Protein AF-A0A519K8A0-F1 (afdb_monomer)

Sequence (151 aa):
MKELGMLKQITNENYQLRYGTTDRRHYTSQFINVSGWASTIMSNELDIEREIRKLDKRLRQGIYFLTLEHPELENRFIVDFESAASGYIKKERTYYQVEATIFAKILSPKTYASISLSTTQEVIDAVITTLEDNTVFTFERDKPKKALERA

Foldseek 3Di:
DPDQFDFDFDDDQFWTKTKHAPDPPQLFKIKIKTKFKKEWPDQDDDPQVVLQVVLQVQLVVLVQVLQVVDPQWDSDKDWDKDWDSVCRNVRHIIIIMIMIMTTGDRDDPVVSVVCNVVSNVSSVVSSVVSQVPDPTMDGGHYDPDPPPPPD

pLDDT: mean 80.96, std 15.3, range [34.47, 97.06]

Structure (mmCIF, N/CA/C/O backbone):
data_AF-A0A519K8A0-F1
#
_entry.id   AF-A0A519K8A0-F1
#
loop_
_atom_site.group_PDB
_atom_site.id
_atom_site.type_symbol
_atom_site.label_atom_id
_atom_site.label_alt_id
_atom_site.label_comp_id
_atom_site.label_asym_id
_atom_site.label_entity_id
_atom_site.label_seq_id
_atom_site.pdbx_PDB_ins_code
_atom_site.Cartn_x
_atom_site.Cartn_y
_atom_site.Cartn_z
_atom_site.occupancy
_atom_site.B_iso_or_equiv
_atom_site.auth_seq_id
_atom_site.auth_comp_id
_atom_site.auth_asym_id
_atom_site.auth_atom_id
_atom_site.pdbx_PDB_model_num
ATOM 1 N N . MET A 1 1 ? 12.203 20.210 -20.832 1.00 34.47 1 MET A N 1
ATOM 2 C CA . MET A 1 1 ? 12.528 18.927 -20.169 1.00 34.47 1 MET A CA 1
ATOM 3 C C . MET A 1 1 ? 11.591 18.776 -18.982 1.00 34.47 1 MET A C 1
ATOM 5 O O . MET A 1 1 ? 11.595 19.664 -18.147 1.00 34.47 1 MET A O 1
ATOM 9 N N . LYS A 1 2 ? 10.734 17.745 -18.948 1.00 38.19 2 LYS A N 1
ATOM 10 C CA . LYS A 1 2 ? 9.896 17.446 -17.772 1.00 38.19 2 LYS A CA 1
ATOM 11 C C . LYS A 1 2 ? 10.778 16.785 -16.710 1.00 38.19 2 LYS A C 1
ATOM 13 O O . LYS A 1 2 ? 11.528 15.874 -17.047 1.00 38.19 2 LYS A O 1
ATOM 18 N N . GLU A 1 3 ? 10.692 17.262 -15.475 1.00 41.19 3 GLU A N 1
ATOM 19 C CA . GLU A 1 3 ? 11.436 16.761 -14.315 1.00 41.19 3 GLU A CA 1
ATOM 20 C C . GLU A 1 3 ? 11.090 15.292 -14.023 1.00 41.19 3 GLU A C 1
ATOM 22 O O . GLU A 1 3 ? 10.111 14.968 -13.351 1.00 41.19 3 GLU A O 1
ATOM 27 N N . LEU A 1 4 ? 11.899 14.382 -14.558 1.00 44.22 4 LEU A N 1
ATOM 28 C CA . LEU A 1 4 ? 11.983 12.997 -14.110 1.00 44.22 4 LEU A CA 1
ATOM 29 C C . LEU A 1 4 ? 12.820 13.001 -12.824 1.00 44.22 4 LEU A C 1
ATOM 31 O O . LEU A 1 4 ? 13.999 13.332 -12.867 1.00 44.22 4 LEU A O 1
ATOM 35 N N . GLY A 1 5 ? 12.211 12.709 -11.670 1.00 51.31 5 GLY A N 1
ATOM 36 C CA . GLY A 1 5 ? 12.956 12.563 -10.407 1.00 51.31 5 GLY A CA 1
ATOM 37 C C . GLY A 1 5 ? 12.381 13.244 -9.162 1.00 51.31 5 GLY A C 1
ATOM 38 O O . GLY A 1 5 ? 12.970 13.097 -8.086 1.00 51.31 5 GLY A O 1
ATOM 39 N N . MET A 1 6 ? 11.264 13.971 -9.264 1.00 56.53 6 MET A N 1
ATOM 40 C CA . MET A 1 6 ? 10.605 14.540 -8.084 1.00 56.53 6 MET A CA 1
ATOM 41 C C . MET A 1 6 ? 9.558 13.590 -7.505 1.00 56.53 6 MET A C 1
ATOM 43 O O . MET A 1 6 ? 8.785 12.987 -8.249 1.00 56.53 6 MET A O 1
ATOM 47 N N . LEU A 1 7 ? 9.526 13.505 -6.170 1.00 59.44 7 LEU A N 1
ATOM 48 C CA . LEU A 1 7 ? 8.385 12.982 -5.424 1.00 59.44 7 LEU A CA 1
ATOM 49 C C . LEU A 1 7 ? 7.160 13.799 -5.827 1.00 59.44 7 LEU A C 1
ATOM 51 O O . LEU A 1 7 ? 7.087 14.998 -5.559 1.00 59.44 7 LEU A O 1
ATOM 55 N N . LYS A 1 8 ? 6.217 13.156 -6.502 1.00 63.88 8 LYS A N 1
ATOM 56 C CA . LYS A 1 8 ? 4.920 13.742 -6.792 1.00 63.88 8 LYS A CA 1
ATOM 57 C C . LYS A 1 8 ? 3.994 13.367 -5.657 1.00 63.88 8 LYS A C 1
ATOM 59 O O . LYS A 1 8 ? 3.754 12.189 -5.404 1.00 63.88 8 LYS A O 1
ATOM 64 N N . GLN A 1 9 ? 3.494 14.384 -4.973 1.00 57.81 9 GLN A N 1
ATOM 65 C CA . GLN A 1 9 ? 2.380 14.226 -4.061 1.00 57.81 9 GLN A CA 1
ATOM 66 C C . GLN A 1 9 ? 1.102 14.474 -4.856 1.00 57.81 9 GLN A C 1
ATOM 68 O O . GLN A 1 9 ? 0.931 15.549 -5.430 1.00 57.81 9 GLN A O 1
ATOM 73 N N . ILE A 1 10 ? 0.226 13.478 -4.909 1.00 65.31 10 ILE A N 1
ATOM 74 C CA . ILE A 1 10 ? -1.126 13.636 -5.441 1.00 65.31 10 ILE A CA 1
ATOM 75 C C . ILE A 1 10 ? -2.078 13.273 -4.310 1.00 65.31 10 ILE A C 1
ATOM 77 O O . ILE A 1 10 ? -1.903 12.272 -3.625 1.00 65.31 10 ILE A O 1
ATOM 81 N N . THR A 1 11 ? -3.073 14.111 -4.067 1.00 54.00 11 THR A N 1
ATOM 82 C CA . THR A 1 11 ? -4.157 13.768 -3.150 1.00 54.00 11 THR A CA 1
ATOM 83 C C . THR A 1 11 ? -5.258 13.100 -3.957 1.00 54.00 11 THR A C 1
ATOM 85 O O . THR A 1 11 ? -5.843 13.744 -4.826 1.00 54.00 11 THR A O 1
ATOM 88 N N . ASN A 1 12 ? -5.537 11.830 -3.668 1.00 65.56 12 ASN A N 1
ATOM 89 C CA . ASN A 1 12 ? -6.839 11.245 -3.978 1.00 65.56 12 ASN A CA 1
ATOM 90 C C . ASN A 1 12 ? -7.850 11.826 -2.957 1.00 65.56 12 ASN A C 1
ATOM 92 O O . ASN A 1 12 ? -7.451 12.375 -1.922 1.00 65.56 12 ASN A O 1
ATOM 96 N N . GLU A 1 13 ? -9.149 11.773 -3.232 1.00 66.69 13 GLU A N 1
ATOM 97 C CA . GLU A 1 13 ? -10.185 12.225 -2.294 1.00 66.69 13 GLU A CA 1
ATOM 98 C C . GLU A 1 13 ? -10.057 11.504 -0.941 1.00 66.69 13 GLU A C 1
ATOM 100 O O . GLU A 1 13 ? -10.166 12.149 0.103 1.00 66.69 13 GLU A O 1
ATOM 105 N N . ASN A 1 14 ? -9.664 10.222 -0.967 1.00 73.38 14 ASN A N 1
ATOM 106 C CA . ASN A 1 14 ? -9.632 9.342 0.207 1.00 73.38 14 ASN A CA 1
ATOM 107 C C . ASN A 1 14 ? -8.228 8.958 0.710 1.00 73.38 14 ASN A C 1
ATOM 109 O O . ASN A 1 14 ? -8.122 8.356 1.775 1.00 73.38 14 ASN A O 1
ATOM 113 N N . TYR A 1 15 ? -7.147 9.356 0.024 1.00 86.06 15 TYR A N 1
ATOM 114 C CA . TYR A 1 15 ? -5.785 8.923 0.373 1.00 86.06 15 TYR A CA 1
ATOM 115 C C . TYR A 1 15 ? -4.735 10.012 0.165 1.00 86.06 15 TYR A C 1
ATOM 117 O O . TYR A 1 15 ? -4.809 10.816 -0.772 1.00 86.06 15 TYR A O 1
ATOM 125 N N . GLN A 1 16 ? -3.715 10.009 1.022 1.00 89.19 16 GLN A N 1
ATOM 126 C CA . GLN A 1 16 ? -2.488 10.761 0.792 1.00 89.19 16 GLN A CA 1
ATOM 127 C C . GLN A 1 16 ? -1.552 9.889 -0.047 1.00 89.19 16 GLN A C 1
ATOM 129 O O . GLN A 1 16 ? -1.127 8.832 0.413 1.00 89.19 16 GLN A O 1
ATOM 134 N N . LEU A 1 17 ? -1.248 10.313 -1.279 1.00 89.94 17 LEU A N 1
ATOM 135 C CA . LEU A 1 17 ? -0.371 9.562 -2.176 1.00 89.94 17 LEU A CA 1
ATOM 136 C C . LEU A 1 17 ? 0.936 10.315 -2.398 1.00 89.94 17 LEU A C 1
ATOM 138 O O . LEU A 1 17 ? 0.946 11.515 -2.697 1.00 89.94 17 LEU A O 1
ATOM 142 N N . ARG A 1 18 ? 2.053 9.598 -2.309 1.00 89.56 18 ARG A N 1
ATOM 143 C CA . ARG A 1 18 ? 3.362 10.080 -2.760 1.00 89.56 18 ARG A CA 1
ATOM 144 C C . ARG A 1 18 ? 4.016 9.008 -3.606 1.00 89.56 18 ARG A C 1
ATOM 146 O O . ARG A 1 18 ? 4.044 7.852 -3.214 1.00 89.56 18 ARG A O 1
ATOM 153 N N . TYR A 1 19 ? 4.580 9.386 -4.741 1.00 88.25 19 TYR A N 1
ATOM 154 C CA . TYR A 1 19 ? 5.338 8.451 -5.563 1.00 88.25 19 TYR A CA 1
ATOM 155 C C . TYR A 1 19 ? 6.506 9.143 -6.260 1.00 88.25 19 TYR A C 1
ATOM 157 O O . TYR A 1 19 ? 6.498 10.353 -6.485 1.00 88.25 19 TYR A O 1
ATOM 165 N N . GLY A 1 20 ? 7.537 8.382 -6.603 1.00 83.56 20 GLY A N 1
ATOM 166 C CA . GLY A 1 20 ? 8.736 8.883 -7.267 1.00 83.56 20 GLY A CA 1
ATOM 167 C C . GLY A 1 20 ? 9.758 7.775 -7.493 1.00 83.56 20 GLY A C 1
ATOM 168 O O . GLY A 1 20 ? 9.495 6.621 -7.198 1.00 83.56 20 GLY A O 1
ATOM 169 N N . THR A 1 21 ? 10.939 8.114 -7.997 1.00 80.06 21 THR A N 1
ATOM 170 C CA . THR A 1 21 ? 12.042 7.145 -8.109 1.00 80.06 21 THR A CA 1
ATOM 171 C C . THR A 1 21 ? 12.958 7.226 -6.890 1.00 80.06 21 THR A C 1
ATOM 173 O O . THR A 1 21 ? 13.242 8.331 -6.417 1.00 80.06 21 THR A O 1
ATOM 176 N N . THR A 1 22 ? 13.446 6.082 -6.398 1.00 71.69 22 THR A N 1
ATOM 177 C CA . THR A 1 22 ? 14.530 6.060 -5.394 1.00 71.69 22 THR A CA 1
ATOM 178 C C . THR A 1 22 ? 15.918 6.123 -6.042 1.00 71.69 22 THR A C 1
ATOM 180 O O . THR A 1 22 ? 16.864 6.562 -5.390 1.00 71.69 22 THR A O 1
ATOM 183 N N . ASP A 1 23 ? 16.044 5.800 -7.337 1.00 72.25 23 ASP A N 1
ATOM 184 C CA . ASP A 1 23 ? 17.278 5.941 -8.120 1.00 72.25 23 ASP A CA 1
ATOM 185 C C . ASP A 1 23 ? 17.119 6.996 -9.231 1.00 72.25 23 ASP A C 1
ATOM 187 O O . ASP A 1 23 ? 16.562 6.752 -10.305 1.00 72.25 23 ASP A O 1
ATOM 191 N N . ARG A 1 24 ? 17.651 8.199 -8.986 1.00 65.88 24 ARG A N 1
ATOM 192 C CA . ARG A 1 24 ? 17.649 9.308 -9.959 1.00 65.88 24 ARG A CA 1
ATOM 193 C C . ARG A 1 24 ? 18.657 9.140 -11.098 1.00 65.88 24 ARG A C 1
ATOM 195 O O . ARG A 1 24 ? 18.582 9.883 -12.073 1.00 65.88 24 ARG A O 1
ATOM 202 N N . ARG A 1 25 ? 19.637 8.242 -10.956 1.00 65.69 25 ARG A N 1
ATOM 203 C CA . ARG A 1 25 ? 20.697 8.034 -11.952 1.00 65.69 25 ARG A CA 1
ATOM 204 C C . ARG A 1 25 ? 20.285 6.988 -12.974 1.00 65.69 25 ARG A C 1
ATOM 206 O O . ARG A 1 25 ? 20.495 7.209 -14.163 1.00 65.69 25 ARG A O 1
ATOM 213 N N . HIS A 1 26 ? 19.690 5.891 -12.516 1.00 66.25 26 HIS A N 1
ATOM 214 C CA . HIS A 1 26 ? 19.379 4.754 -13.381 1.00 66.25 26 HIS A CA 1
ATOM 215 C C . HIS A 1 26 ? 17.886 4.530 -13.592 1.00 66.25 26 HIS A C 1
ATOM 217 O O . HIS A 1 26 ? 17.544 3.782 -14.500 1.00 66.25 26 HIS A O 1
ATOM 223 N N . TYR A 1 27 ? 17.014 5.189 -12.816 1.00 67.94 27 TYR A N 1
ATOM 224 C CA . TYR A 1 27 ? 15.565 5.000 -12.898 1.00 67.94 27 TYR A CA 1
ATOM 225 C C . TYR A 1 27 ? 15.198 3.511 -12.892 1.00 67.94 27 TYR A C 1
ATOM 227 O O . TYR A 1 27 ? 14.606 2.986 -13.825 1.00 67.94 27 TYR A O 1
ATOM 235 N N . THR A 1 28 ? 15.645 2.796 -11.869 1.00 81.56 28 THR A N 1
ATOM 236 C CA . THR A 1 28 ? 15.468 1.339 -11.756 1.00 81.56 28 THR A CA 1
ATOM 237 C C . THR A 1 28 ? 14.437 0.968 -10.705 1.00 81.56 28 THR A C 1
ATOM 239 O O . THR A 1 28 ? 14.154 -0.209 -10.507 1.00 81.56 28 THR A O 1
ATOM 242 N N . SER A 1 29 ? 13.871 1.952 -10.015 1.00 85.94 29 SER A N 1
ATOM 243 C CA . SER A 1 29 ? 12.996 1.720 -8.880 1.00 85.94 29 SER A CA 1
ATOM 244 C C . SER A 1 29 ? 11.965 2.821 -8.744 1.00 85.94 29 SER A C 1
ATOM 246 O O . SER A 1 29 ? 12.272 4.010 -8.821 1.00 85.94 29 SER A O 1
ATOM 248 N N . GLN A 1 30 ? 10.738 2.413 -8.470 1.00 86.81 30 GLN A N 1
ATOM 249 C CA . GLN A 1 30 ? 9.612 3.299 -8.274 1.00 86.81 30 GLN A CA 1
ATOM 250 C C . GLN A 1 30 ? 9.082 3.090 -6.860 1.00 86.81 30 GLN A C 1
ATOM 252 O O . GLN A 1 30 ? 8.666 1.994 -6.499 1.00 86.81 30 GLN A O 1
ATOM 257 N N . PHE A 1 31 ? 9.136 4.153 -6.069 1.00 89.81 31 PHE A N 1
ATOM 258 C CA . PHE A 1 31 ? 8.585 4.245 -4.728 1.00 89.81 31 PHE A CA 1
ATOM 259 C C . PHE A 1 31 ? 7.171 4.807 -4.781 1.00 89.81 31 PHE A C 1
ATOM 261 O O . PHE A 1 31 ? 6.894 5.758 -5.520 1.00 89.81 31 PHE A O 1
ATOM 268 N N . ILE A 1 32 ? 6.296 4.222 -3.976 1.00 92.38 32 ILE A N 1
ATOM 269 C CA . ILE A 1 32 ? 4.886 4.549 -3.834 1.00 92.38 32 ILE A CA 1
ATOM 270 C C . ILE A 1 32 ? 4.556 4.491 -2.345 1.00 92.38 32 ILE A C 1
ATOM 272 O O . ILE A 1 32 ? 4.978 3.588 -1.630 1.00 92.38 32 ILE A O 1
ATOM 276 N N . ASN A 1 33 ? 3.796 5.470 -1.886 1.00 93.75 33 ASN A N 1
ATOM 277 C CA . ASN A 1 33 ? 3.338 5.608 -0.520 1.00 93.75 33 ASN A CA 1
ATOM 278 C C . ASN A 1 33 ? 1.857 5.972 -0.549 1.00 93.75 33 ASN A C 1
ATOM 280 O O . ASN A 1 33 ? 1.476 6.949 -1.201 1.00 93.75 33 ASN A O 1
ATOM 284 N N . VAL A 1 34 ? 1.051 5.177 0.145 1.00 94.00 34 VAL A N 1
ATOM 285 C CA . VAL A 1 34 ? -0.381 5.398 0.352 1.00 94.00 34 VAL A CA 1
ATOM 286 C C . VAL A 1 34 ? -0.612 5.468 1.851 1.00 94.00 34 VAL A C 1
ATOM 288 O O . VAL A 1 34 ? -0.318 4.510 2.563 1.00 94.00 34 VAL A O 1
ATOM 291 N N . SER A 1 35 ? -1.115 6.590 2.351 1.00 94.31 35 SER A N 1
ATOM 292 C CA . SER A 1 35 ? -1.338 6.762 3.785 1.00 94.31 35 SER A CA 1
ATOM 293 C C . SER A 1 35 ? -2.629 7.500 4.113 1.00 94.31 35 SER A C 1
ATOM 295 O O . SER A 1 35 ? -3.260 8.144 3.265 1.00 94.31 35 SER A O 1
ATOM 297 N N . GLY A 1 36 ? -3.023 7.386 5.379 1.00 92.44 36 GLY A N 1
ATOM 298 C CA . GLY A 1 36 ? -4.229 8.005 5.904 1.00 92.44 36 GLY A CA 1
ATOM 299 C C . GLY A 1 36 ? -4.528 7.574 7.334 1.00 92.44 36 GLY A C 1
ATOM 300 O O . GLY A 1 36 ? -3.640 7.243 8.122 1.00 92.44 36 GLY A O 1
ATOM 301 N N . TRP A 1 37 ? -5.812 7.585 7.664 1.00 91.38 37 TRP A N 1
ATOM 302 C CA . TRP A 1 37 ? -6.361 7.167 8.944 1.00 91.38 37 TRP A CA 1
ATOM 303 C C . TRP A 1 37 ? -7.247 5.948 8.765 1.00 91.38 37 TRP A C 1
ATOM 305 O O . TRP A 1 37 ? -7.960 5.830 7.774 1.00 91.38 37 TRP A O 1
ATOM 315 N N . ALA A 1 38 ? -7.213 5.056 9.743 1.00 90.75 38 ALA A N 1
ATOM 316 C CA . ALA A 1 38 ? -8.020 3.855 9.750 1.00 90.75 38 ALA A CA 1
ATOM 317 C C . ALA A 1 38 ? -8.745 3.678 11.085 1.00 90.75 38 ALA A C 1
ATOM 319 O O . ALA A 1 38 ? -8.241 4.061 12.145 1.00 90.75 38 ALA A O 1
ATOM 320 N N . SER A 1 39 ? -9.927 3.075 11.038 1.00 88.94 39 SER A N 1
ATOM 321 C CA . SER A 1 39 ? -10.710 2.670 12.210 1.00 88.94 39 SER A CA 1
ATOM 322 C C . SER A 1 39 ? -11.258 1.265 12.026 1.00 88.94 39 SER A C 1
ATOM 324 O O . SER A 1 39 ? -11.394 0.796 10.898 1.00 88.94 39 SER A O 1
ATOM 326 N N . THR A 1 40 ? -11.576 0.582 13.126 1.00 87.75 40 THR A N 1
ATOM 327 C CA . THR A 1 40 ? -12.250 -0.719 13.048 1.00 87.75 40 THR A CA 1
ATOM 328 C C . THR A 1 40 ? -13.746 -0.525 12.847 1.00 87.75 40 THR A C 1
ATOM 330 O O . THR A 1 40 ? -14.356 0.374 13.426 1.00 87.75 40 THR A O 1
ATOM 333 N N . ILE A 1 41 ? -14.347 -1.404 12.052 1.00 81.19 41 ILE A N 1
ATOM 334 C CA . ILE A 1 41 ? -15.805 -1.512 11.910 1.00 81.19 41 ILE A CA 1
ATOM 335 C C . ILE A 1 41 ? -16.370 -2.398 13.034 1.00 81.19 41 ILE A C 1
ATOM 337 O O . ILE A 1 41 ? -17.477 -2.199 13.531 1.00 81.19 41 ILE A O 1
ATOM 341 N N . MET A 1 42 ? -15.579 -3.385 13.461 1.00 71.38 42 MET A N 1
ATOM 342 C CA . MET A 1 42 ? -15.950 -4.393 14.452 1.00 71.38 42 MET A CA 1
ATOM 343 C C . MET A 1 42 ? -15.505 -3.947 15.844 1.00 71.38 42 MET A C 1
ATOM 345 O O . MET A 1 42 ? -14.358 -3.532 16.029 1.00 71.38 42 MET A O 1
ATOM 349 N N . SER A 1 43 ? -16.408 -4.019 16.825 1.00 60.53 43 SER A N 1
ATOM 350 C CA . SER A 1 43 ? -16.170 -3.381 18.121 1.00 60.53 43 SER A CA 1
ATOM 351 C C . SER A 1 43 ? -15.643 -4.299 19.219 1.00 60.53 43 SER A C 1
ATOM 353 O O . SER A 1 43 ? -15.009 -3.762 20.119 1.00 60.53 43 SER A O 1
ATOM 355 N N . ASN A 1 44 ? -15.809 -5.627 19.161 1.00 59.62 44 ASN A N 1
ATOM 356 C CA . ASN A 1 44 ? -15.412 -6.514 20.261 1.00 59.62 44 ASN A CA 1
ATOM 357 C C . ASN A 1 44 ? -14.894 -7.878 19.728 1.00 59.62 44 ASN A C 1
ATOM 359 O O . ASN A 1 44 ? -15.428 -8.392 18.750 1.00 59.62 44 ASN A O 1
ATOM 363 N N . GLU A 1 45 ? -13.866 -8.441 20.381 1.00 66.44 45 GLU A N 1
ATOM 364 C CA . GLU A 1 45 ? -13.279 -9.798 20.202 1.00 66.44 45 GLU A CA 1
ATOM 365 C C . GLU A 1 45 ? -12.392 -10.091 18.976 1.00 66.44 45 GLU A C 1
ATOM 367 O O . GLU A 1 45 ? -11.875 -11.201 18.840 1.00 66.44 45 GLU A O 1
ATOM 372 N N . LEU A 1 46 ? -12.136 -9.118 18.104 1.00 79.94 46 LEU A N 1
ATOM 373 C CA . LEU A 1 46 ? -11.262 -9.341 16.952 1.00 79.94 46 LEU A CA 1
ATOM 374 C C . LEU A 1 46 ? -9.772 -9.276 17.336 1.00 79.94 46 LEU A C 1
ATOM 376 O O . LEU A 1 46 ? -9.320 -8.304 17.942 1.00 79.94 46 LEU A O 1
ATOM 380 N N . ASP A 1 47 ? -8.988 -10.266 16.908 1.00 90.00 47 ASP A N 1
ATOM 381 C CA . ASP A 1 47 ? -7.524 -10.200 16.952 1.00 90.00 47 ASP A CA 1
ATOM 382 C C . ASP A 1 47 ? -7.023 -9.226 15.867 1.00 90.00 47 ASP A C 1
ATOM 384 O O . ASP A 1 47 ? -6.787 -9.598 14.715 1.00 90.00 47 ASP A O 1
ATOM 388 N N . ILE A 1 48 ? -6.916 -7.945 16.233 1.00 90.25 48 ILE A N 1
ATOM 389 C CA . ILE A 1 48 ? -6.532 -6.860 15.319 1.00 90.25 48 ILE A CA 1
ATOM 390 C C . ILE A 1 48 ? -5.148 -7.090 14.712 1.00 90.25 48 ILE A C 1
ATOM 392 O O . ILE A 1 48 ? -4.953 -6.820 13.527 1.00 90.25 48 ILE A O 1
ATOM 396 N N . GLU A 1 49 ? -4.188 -7.600 15.486 1.00 91.81 49 GLU A N 1
ATOM 397 C CA . GLU A 1 49 ? -2.850 -7.875 14.961 1.00 91.81 49 GLU A CA 1
ATOM 398 C C . GLU A 1 49 ? -2.904 -8.904 13.839 1.00 91.81 49 GLU A C 1
ATOM 400 O O . GLU A 1 49 ? -2.245 -8.749 12.807 1.00 91.81 49 GLU A O 1
ATOM 405 N N . ARG A 1 50 ? -3.716 -9.949 14.015 1.00 93.00 50 ARG A N 1
ATOM 406 C CA . ARG A 1 50 ? -3.922 -10.954 12.978 1.00 93.00 50 ARG A CA 1
ATOM 407 C C . ARG A 1 50 ? -4.537 -10.353 11.718 1.00 93.00 50 ARG A C 1
ATOM 409 O O . ARG A 1 50 ? -4.101 -10.709 10.623 1.00 93.00 50 ARG A O 1
ATOM 416 N N . GLU A 1 51 ? -5.512 -9.458 11.840 1.00 92.81 51 GLU A N 1
ATOM 417 C CA . GLU A 1 51 ? -6.128 -8.820 10.671 1.00 92.81 51 GLU A CA 1
ATOM 418 C C . GLU A 1 51 ? -5.188 -7.840 9.959 1.00 92.81 51 GLU A C 1
ATOM 420 O O . GLU A 1 51 ? -5.148 -7.834 8.728 1.00 92.81 51 GLU A O 1
ATOM 425 N N . ILE A 1 52 ? -4.356 -7.096 10.696 1.00 93.81 52 ILE A N 1
ATOM 426 C CA . ILE A 1 52 ? -3.278 -6.274 10.119 1.00 93.81 52 ILE A CA 1
ATOM 427 C C . ILE A 1 52 ? -2.315 -7.155 9.311 1.00 93.81 52 ILE A C 1
ATOM 429 O O . ILE A 1 52 ? -2.017 -6.846 8.159 1.00 93.81 52 ILE A O 1
ATOM 433 N N . ARG A 1 53 ? -1.883 -8.302 9.858 1.00 95.38 53 ARG A N 1
ATOM 434 C CA . ARG A 1 53 ? -0.990 -9.243 9.149 1.00 95.38 53 ARG A CA 1
ATOM 435 C C . ARG A 1 53 ? -1.641 -9.849 7.903 1.00 95.38 53 ARG A C 1
ATOM 437 O O . ARG A 1 53 ? -0.968 -10.068 6.898 1.00 95.38 53 ARG A O 1
ATOM 444 N N . LYS A 1 54 ? -2.946 -10.144 7.944 1.00 95.19 54 LYS A N 1
ATOM 445 C CA . LYS A 1 54 ? -3.685 -10.609 6.758 1.00 95.19 54 LYS A CA 1
ATOM 446 C C . LYS A 1 54 ? -3.738 -9.531 5.679 1.00 95.19 54 LYS A C 1
ATOM 448 O O . LYS A 1 54 ? -3.569 -9.860 4.507 1.00 95.19 54 LYS A O 1
ATOM 453 N N . LEU A 1 55 ? -3.962 -8.276 6.067 1.00 95.62 55 LEU A N 1
ATOM 454 C CA . LEU A 1 55 ? -3.971 -7.149 5.143 1.00 95.62 55 LEU A CA 1
ATOM 455 C C . LEU A 1 55 ? -2.590 -6.931 4.508 1.00 95.62 55 LEU A C 1
ATOM 457 O O . LEU A 1 55 ? -2.508 -6.886 3.285 1.00 95.62 55 LEU A O 1
ATOM 461 N N . ASP A 1 56 ? -1.511 -6.926 5.300 1.00 96.50 56 ASP A N 1
ATOM 462 C CA . ASP A 1 56 ? -0.127 -6.874 4.793 1.00 96.50 56 ASP A CA 1
ATOM 463 C C . ASP A 1 56 ? 0.139 -7.989 3.767 1.00 96.50 56 ASP A C 1
ATOM 465 O O . ASP A 1 56 ? 0.627 -7.740 2.663 1.00 96.50 56 ASP A O 1
ATOM 469 N N . LYS A 1 57 ? -0.277 -9.225 4.072 1.00 96.75 57 LYS A N 1
ATOM 470 C CA . LYS A 1 57 ? -0.133 -10.348 3.139 1.00 96.75 57 LYS A CA 1
ATOM 471 C C . LYS A 1 57 ? -0.904 -10.125 1.834 1.00 96.75 57 LYS A C 1
ATOM 473 O O . LYS A 1 57 ? -0.362 -10.418 0.770 1.00 96.75 57 LYS A O 1
ATOM 478 N N . ARG A 1 58 ? -2.144 -9.625 1.899 1.00 97.06 58 ARG A N 1
ATOM 479 C CA . ARG A 1 58 ? -2.952 -9.318 0.704 1.00 97.06 58 ARG A CA 1
ATOM 480 C C . ARG A 1 58 ? -2.296 -8.228 -0.146 1.00 97.06 58 ARG A C 1
ATOM 482 O O . ARG A 1 58 ? -2.208 -8.402 -1.356 1.00 97.06 58 ARG A O 1
ATOM 489 N N . LEU A 1 59 ? -1.773 -7.170 0.477 1.00 96.69 59 LEU A N 1
ATOM 490 C CA . LEU A 1 59 ? -1.056 -6.089 -0.211 1.00 96.69 59 LEU A CA 1
ATOM 491 C C . LEU A 1 59 ? 0.174 -6.623 -0.958 1.00 96.69 59 LEU A C 1
ATOM 493 O O . LEU A 1 59 ? 0.343 -6.366 -2.150 1.00 96.69 59 LEU A O 1
ATOM 497 N N . ARG A 1 60 ? 0.994 -7.444 -0.287 1.00 96.44 60 ARG A N 1
ATOM 498 C CA . ARG A 1 60 ? 2.151 -8.113 -0.909 1.00 96.44 60 ARG A CA 1
ATOM 499 C C . ARG A 1 60 ? 1.744 -8.999 -2.083 1.00 96.44 60 ARG A C 1
ATOM 501 O O . ARG A 1 60 ? 2.436 -9.014 -3.094 1.00 96.44 60 ARG A O 1
ATOM 508 N N . GLN A 1 61 ? 0.646 -9.744 -1.950 1.00 95.56 61 GLN A N 1
ATOM 509 C CA . GLN A 1 61 ? 0.142 -10.622 -3.008 1.00 95.56 61 GLN A CA 1
ATOM 510 C C . GLN A 1 61 ? -0.357 -9.838 -4.223 1.00 95.56 61 GLN A C 1
ATOM 512 O O . GLN A 1 61 ? -0.009 -10.204 -5.340 1.00 95.56 61 GLN A O 1
ATOM 517 N N . GLY A 1 62 ? -1.119 -8.759 -4.018 1.00 93.75 62 GLY A N 1
ATOM 518 C CA . GLY A 1 62 ? -1.593 -7.906 -5.111 1.00 93.75 62 GLY A CA 1
ATOM 519 C C . GLY A 1 62 ? -0.435 -7.332 -5.924 1.00 93.75 62 GLY A C 1
ATOM 520 O O . GLY A 1 62 ? -0.408 -7.457 -7.146 1.00 93.75 62 GLY A O 1
ATOM 521 N N . ILE A 1 63 ? 0.582 -6.803 -5.238 1.00 93.56 63 ILE A N 1
ATOM 522 C CA . ILE A 1 63 ? 1.782 -6.267 -5.894 1.00 93.56 63 ILE A CA 1
ATOM 523 C C . ILE A 1 63 ? 2.586 -7.377 -6.578 1.00 93.56 63 ILE A C 1
ATOM 525 O O . ILE A 1 63 ? 3.055 -7.182 -7.695 1.00 93.56 63 ILE A O 1
ATOM 529 N N . TYR A 1 64 ? 2.711 -8.557 -5.963 1.00 93.50 64 TYR A N 1
ATOM 530 C CA . TYR A 1 64 ? 3.374 -9.698 -6.595 1.00 93.50 64 TYR A CA 1
ATOM 531 C C . TYR A 1 64 ? 2.722 -10.084 -7.927 1.00 93.50 64 TYR A C 1
ATOM 533 O O . TYR A 1 64 ? 3.426 -10.204 -8.928 1.00 93.50 64 TYR A O 1
ATOM 541 N N . PHE A 1 65 ? 1.396 -10.248 -7.963 1.00 92.50 65 PHE A N 1
ATOM 542 C CA . PHE A 1 65 ? 0.696 -10.605 -9.198 1.00 92.50 65 PHE A CA 1
ATOM 543 C C . PHE A 1 65 ? 0.865 -9.541 -10.279 1.00 92.50 65 PHE A C 1
ATOM 545 O O . PHE A 1 65 ? 1.196 -9.892 -11.408 1.00 92.50 65 PHE A O 1
ATOM 552 N N . LEU A 1 66 ? 0.787 -8.260 -9.912 1.00 90.38 66 LEU A N 1
ATOM 553 C CA . LEU A 1 66 ? 1.096 -7.165 -10.827 1.00 90.38 66 LEU A CA 1
ATOM 554 C C . LEU A 1 66 ? 2.522 -7.303 -11.386 1.00 90.38 66 LEU A C 1
ATOM 556 O O . LEU A 1 66 ? 2.719 -7.265 -12.593 1.00 90.38 66 LEU A O 1
ATOM 560 N N . THR A 1 67 ? 3.539 -7.580 -10.562 1.00 88.69 67 THR A N 1
ATOM 561 C CA . THR A 1 67 ? 4.905 -7.775 -11.095 1.00 88.69 67 THR A CA 1
ATOM 562 C C . THR A 1 67 ? 5.051 -8.958 -12.059 1.00 88.69 67 THR A C 1
ATOM 564 O O . THR A 1 67 ? 5.954 -8.943 -12.893 1.00 88.69 67 THR A O 1
ATOM 567 N N . LEU A 1 68 ? 4.177 -9.969 -11.989 1.00 90.12 68 LEU A N 1
ATOM 568 C CA . LEU A 1 68 ? 4.166 -11.083 -12.945 1.00 90.12 68 LEU A CA 1
ATOM 569 C C . LEU A 1 68 ? 3.524 -10.711 -14.288 1.00 90.12 68 LEU A C 1
ATOM 571 O O . LEU A 1 68 ? 3.908 -11.270 -15.315 1.00 90.12 68 LEU A O 1
ATOM 575 N N . GLU A 1 69 ? 2.566 -9.786 -14.283 1.00 89.94 69 GLU A N 1
ATOM 576 C CA . GLU A 1 69 ? 1.851 -9.315 -15.477 1.00 89.94 69 GLU A CA 1
ATOM 577 C C . GLU A 1 69 ? 2.660 -8.301 -16.300 1.00 89.94 69 GLU A C 1
ATOM 579 O O . GLU A 1 69 ? 2.346 -8.069 -17.466 1.00 89.94 69 GLU A O 1
ATOM 584 N N . HIS A 1 70 ? 3.741 -7.763 -15.724 1.00 87.50 70 HIS A N 1
ATOM 585 C CA . HIS A 1 70 ? 4.591 -6.728 -16.315 1.00 87.50 70 HIS A CA 1
ATOM 586 C C . HIS A 1 70 ? 6.029 -7.228 -16.563 1.00 87.50 70 HIS A C 1
ATOM 588 O O . HIS A 1 70 ? 6.899 -7.102 -15.694 1.00 87.50 70 HIS A O 1
ATOM 594 N N . PRO A 1 71 ? 6.340 -7.781 -17.755 1.00 86.75 71 PRO A N 1
ATOM 595 C CA . PRO A 1 71 ? 7.658 -8.331 -18.088 1.00 86.75 71 PRO A CA 1
ATOM 596 C C . PRO A 1 71 ? 8.821 -7.334 -18.011 1.00 86.75 71 PRO A C 1
ATOM 598 O O . PRO A 1 71 ? 9.982 -7.743 -17.964 1.00 86.75 71 PRO A O 1
ATOM 601 N N . GLU A 1 72 ? 8.545 -6.039 -18.060 1.00 85.44 72 GLU A N 1
ATOM 602 C CA . GLU A 1 72 ? 9.496 -4.943 -17.898 1.00 85.44 72 GLU A CA 1
ATOM 603 C C . GLU A 1 72 ? 9.974 -4.756 -16.451 1.00 85.44 72 GLU A C 1
ATOM 605 O O . GLU A 1 72 ? 11.028 -4.152 -16.225 1.00 85.44 72 GLU A O 1
ATOM 610 N N . LEU A 1 73 ? 9.227 -5.285 -15.481 1.00 87.81 73 LEU A N 1
ATOM 611 C CA . LEU A 1 73 ? 9.582 -5.241 -14.073 1.00 87.81 73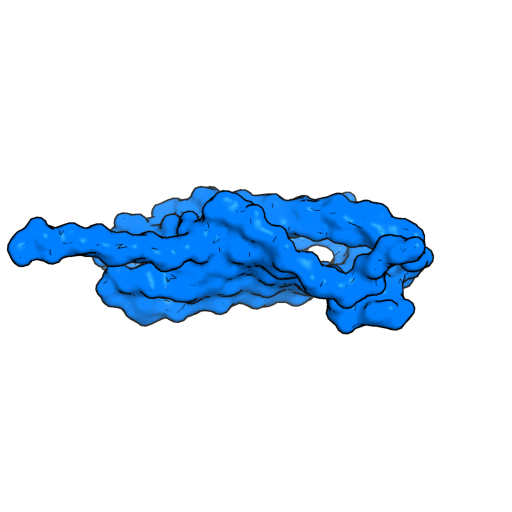 LEU A CA 1
ATOM 612 C C . LEU A 1 73 ? 10.495 -6.408 -13.711 1.00 87.81 73 LEU A C 1
ATOM 614 O O . LEU A 1 73 ? 10.534 -7.465 -14.350 1.00 87.81 73 LEU A O 1
ATOM 618 N N . GLU A 1 74 ? 11.280 -6.202 -12.667 1.00 88.06 74 GLU A N 1
ATOM 619 C CA . GLU A 1 74 ? 11.936 -7.300 -11.985 1.00 88.06 74 GLU A CA 1
ATOM 620 C C . GLU A 1 74 ? 10.913 -8.049 -11.131 1.00 88.06 74 GLU A C 1
ATOM 622 O O . GLU A 1 74 ? 10.013 -7.452 -10.543 1.00 88.06 74 GLU A O 1
ATOM 627 N N . ASN A 1 75 ? 11.114 -9.358 -10.963 1.00 87.62 75 ASN A N 1
ATOM 628 C CA . ASN A 1 75 ? 10.425 -10.131 -9.927 1.00 87.62 75 ASN A CA 1
ATOM 629 C C . ASN A 1 75 ? 11.053 -9.837 -8.551 1.00 87.62 75 ASN A C 1
ATOM 631 O O . ASN A 1 75 ? 11.604 -10.710 -7.878 1.00 87.62 75 ASN A O 1
ATOM 635 N N . ARG A 1 76 ? 11.079 -8.553 -8.201 1.00 88.38 76 ARG A N 1
ATOM 636 C CA . ARG A 1 76 ? 11.636 -7.994 -6.979 1.00 88.38 76 ARG A CA 1
ATOM 637 C C . ARG A 1 76 ? 10.809 -6.772 -6.624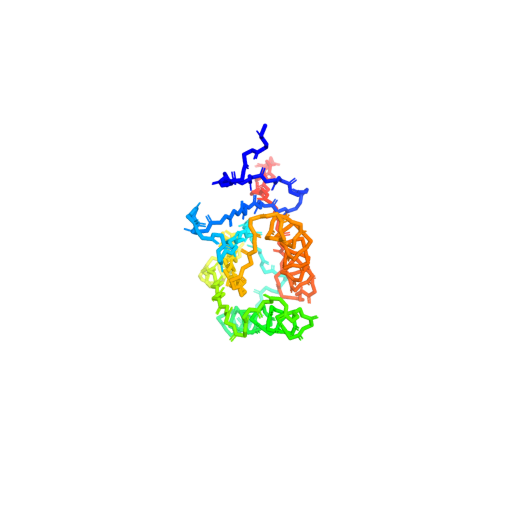 1.00 88.38 76 ARG A C 1
ATOM 639 O O . ARG A 1 76 ? 10.642 -5.865 -7.434 1.00 88.38 76 ARG A O 1
ATOM 646 N N . PHE A 1 77 ? 10.320 -6.750 -5.395 1.00 92.44 77 PHE A N 1
ATOM 647 C CA . PHE A 1 77 ? 9.560 -5.644 -4.836 1.00 92.44 77 PHE A CA 1
ATOM 648 C C . PHE A 1 77 ? 9.745 -5.623 -3.320 1.00 92.44 77 PHE A C 1
ATOM 650 O O . PHE A 1 77 ? 10.090 -6.631 -2.700 1.00 92.44 77 PHE A O 1
ATOM 657 N N . ILE A 1 78 ? 9.526 -4.459 -2.725 1.00 93.44 78 ILE A N 1
ATOM 658 C CA . ILE A 1 78 ? 9.476 -4.263 -1.278 1.00 93.44 78 ILE A CA 1
ATOM 659 C C . ILE A 1 78 ? 8.106 -3.685 -0.978 1.00 93.44 78 ILE A C 1
ATOM 661 O O . ILE A 1 78 ? 7.677 -2.748 -1.643 1.00 93.44 78 ILE A O 1
ATOM 665 N N . VAL A 1 79 ? 7.425 -4.252 0.008 1.00 95.50 79 VAL A N 1
ATOM 666 C CA . VAL A 1 79 ? 6.166 -3.723 0.527 1.00 95.50 79 VAL A CA 1
ATOM 667 C C . VAL A 1 79 ? 6.283 -3.676 2.034 1.00 95.50 79 VAL A C 1
ATOM 669 O O . VAL A 1 79 ? 6.804 -4.623 2.631 1.00 95.50 79 VAL A O 1
ATOM 672 N N . ASP A 1 80 ? 5.816 -2.592 2.627 1.00 94.81 80 ASP A N 1
ATOM 673 C CA . ASP A 1 80 ? 5.695 -2.444 4.065 1.00 94.81 80 ASP A CA 1
ATOM 674 C C . ASP A 1 80 ? 4.333 -1.845 4.406 1.00 94.81 80 ASP A C 1
ATOM 676 O O . ASP A 1 80 ? 3.887 -0.896 3.759 1.00 94.81 80 ASP A O 1
ATOM 680 N N . PHE A 1 81 ? 3.655 -2.432 5.387 1.00 96.31 81 PHE A N 1
ATOM 681 C CA . PHE A 1 81 ? 2.381 -1.939 5.892 1.00 96.31 81 PHE A CA 1
ATOM 682 C C . PHE A 1 81 ? 2.518 -1.650 7.378 1.00 96.31 81 PHE A C 1
ATOM 684 O O . PHE A 1 81 ? 2.605 -2.558 8.206 1.00 96.31 81 PHE A O 1
ATOM 691 N N . GLU A 1 82 ? 2.493 -0.367 7.712 1.00 93.94 82 GLU A N 1
ATOM 692 C CA . GLU A 1 82 ? 2.611 0.104 9.078 1.00 93.94 82 GLU A CA 1
ATOM 693 C C . GLU A 1 82 ? 1.246 0.540 9.604 1.00 93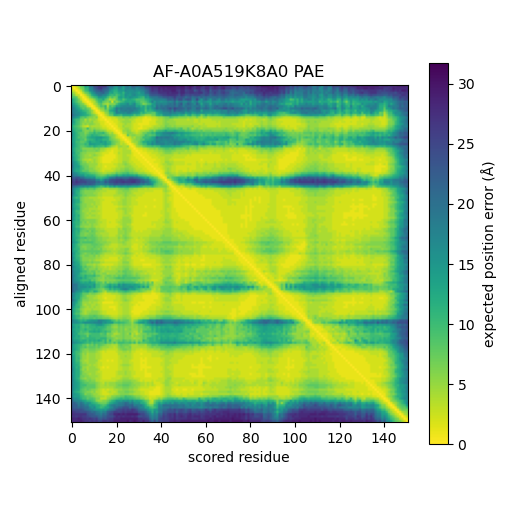.94 82 GLU A C 1
ATOM 695 O O . GLU A 1 82 ? 0.594 1.437 9.062 1.00 93.94 82 GLU A O 1
ATOM 700 N N . SER A 1 83 ? 0.812 -0.088 10.697 1.00 92.00 83 SER A N 1
ATOM 701 C CA . SER A 1 83 ? -0.310 0.389 11.496 1.00 92.00 83 SER A CA 1
ATOM 702 C C . SER A 1 83 ? -0.270 -0.182 12.914 1.00 92.00 83 SER A C 1
ATOM 704 O O . SER A 1 83 ? 0.092 -1.339 13.125 1.00 92.00 83 SER A O 1
ATOM 706 N N . ALA A 1 84 ? -0.657 0.620 13.909 1.00 87.50 84 ALA A N 1
ATOM 707 C CA . ALA A 1 84 ? -0.583 0.232 15.317 1.00 87.50 84 ALA A CA 1
ATOM 708 C C . ALA A 1 84 ? -1.889 -0.413 15.813 1.00 87.50 84 ALA A C 1
ATOM 710 O O . ALA A 1 84 ? -2.891 0.270 16.017 1.00 87.50 84 ALA A O 1
ATOM 711 N N . ALA A 1 85 ? -1.856 -1.717 16.115 1.00 86.56 85 ALA A N 1
ATOM 712 C CA . ALA A 1 85 ? -3.000 -2.466 16.659 1.00 86.56 85 ALA A CA 1
ATOM 713 C C . ALA A 1 85 ? -3.648 -1.792 17.888 1.00 86.56 85 ALA A C 1
ATOM 715 O O . ALA A 1 85 ? -4.868 -1.798 18.050 1.00 86.56 85 ALA A O 1
ATOM 716 N N . SER A 1 86 ? -2.836 -1.167 18.743 1.00 84.00 86 SER A N 1
ATOM 717 C CA . SER A 1 86 ? -3.285 -0.522 19.978 1.00 84.00 86 SER A CA 1
ATOM 718 C C . SER A 1 86 ? -4.245 0.652 19.762 1.00 84.00 86 SER A C 1
ATOM 720 O O . SER A 1 86 ? -5.099 0.877 20.619 1.00 84.00 86 SER A O 1
ATOM 722 N N . GLY A 1 87 ? -4.146 1.381 18.645 1.00 81.62 87 GLY A N 1
ATOM 723 C CA . GLY A 1 87 ? -5.073 2.474 18.342 1.00 81.62 87 GLY A CA 1
ATOM 724 C C . GLY A 1 87 ? -6.470 1.945 18.008 1.00 81.62 87 GLY A C 1
ATOM 725 O O . GLY A 1 87 ? -7.462 2.375 18.594 1.00 81.62 87 GLY A O 1
ATOM 726 N N . TYR A 1 88 ? -6.540 0.903 17.180 1.00 82.44 88 TYR A N 1
ATOM 727 C CA . TYR A 1 88 ? -7.783 0.210 16.836 1.00 82.44 88 TYR A CA 1
ATOM 728 C C . TYR A 1 88 ? -8.505 -0.376 18.057 1.00 82.44 88 TYR A C 1
ATOM 730 O O . TYR A 1 88 ? -9.716 -0.216 18.194 1.00 82.44 88 TYR A O 1
ATOM 738 N N . ILE A 1 89 ? -7.769 -1.016 18.974 1.00 77.94 89 ILE A N 1
ATOM 739 C CA . ILE A 1 89 ? -8.330 -1.632 20.192 1.00 77.94 89 ILE A CA 1
ATOM 740 C C . ILE A 1 89 ? -9.010 -0.588 21.085 1.00 77.94 89 ILE A C 1
ATOM 742 O O . ILE A 1 89 ? -10.057 -0.849 21.676 1.00 77.94 89 ILE A O 1
ATOM 746 N N . LYS A 1 90 ? -8.450 0.623 21.154 1.00 74.56 90 LYS A N 1
ATOM 747 C CA . LYS A 1 90 ? -9.025 1.738 21.918 1.00 74.56 90 LYS A CA 1
ATOM 748 C C . LYS A 1 90 ? -10.229 2.386 21.225 1.00 74.56 90 LYS A C 1
ATOM 750 O O . LYS A 1 90 ? -10.741 3.383 21.726 1.00 74.56 90 LYS A O 1
ATOM 755 N N . LYS A 1 91 ? -10.682 1.834 20.089 1.00 70.00 91 LYS A N 1
ATOM 756 C CA . LYS A 1 91 ? -11.665 2.443 19.175 1.00 70.00 91 LYS A CA 1
ATOM 757 C C . LYS A 1 91 ? -11.224 3.837 18.713 1.00 70.00 91 LYS A C 1
ATOM 759 O O . LYS A 1 91 ? -12.046 4.685 18.374 1.00 70.00 91 LYS A O 1
ATOM 764 N N . GLU A 1 92 ? -9.916 4.076 18.708 1.00 77.12 92 GLU A N 1
ATOM 765 C CA . GLU A 1 92 ? -9.315 5.300 18.208 1.00 77.12 92 GLU A CA 1
ATOM 766 C C . GLU A 1 92 ? -8.963 5.125 16.730 1.00 77.12 92 GLU A C 1
ATOM 768 O O . GLU A 1 92 ? -8.690 4.026 16.240 1.00 77.12 92 GLU A O 1
ATOM 773 N N . ARG A 1 93 ? -8.951 6.241 15.999 1.00 83.06 93 ARG A N 1
ATOM 774 C CA . ARG A 1 93 ? -8.401 6.245 14.646 1.00 83.06 93 ARG A CA 1
ATOM 775 C C . ARG A 1 93 ? -6.888 6.111 14.715 1.00 83.06 93 ARG A C 1
ATOM 777 O O . ARG A 1 93 ? -6.233 6.852 15.447 1.00 83.06 93 ARG A O 1
ATOM 784 N N . THR A 1 94 ? -6.351 5.222 13.898 1.00 89.31 94 THR A N 1
ATOM 785 C CA . THR A 1 94 ? -4.927 4.903 13.841 1.00 89.31 94 THR A CA 1
ATOM 786 C C . THR A 1 94 ? -4.370 5.381 12.513 1.00 89.31 94 THR A C 1
ATOM 788 O O . THR A 1 94 ? -4.991 5.174 11.473 1.00 89.31 94 THR A O 1
ATOM 791 N N . TYR A 1 95 ? -3.216 6.043 12.535 1.00 92.44 95 TYR A N 1
ATOM 792 C CA . TYR A 1 95 ? -2.503 6.332 11.295 1.00 92.44 95 TYR A CA 1
ATOM 793 C C . TYR A 1 95 ? -2.044 5.018 10.656 1.00 92.44 95 TYR A C 1
ATOM 795 O O . TYR A 1 95 ? -1.641 4.082 11.355 1.00 92.44 95 TYR A O 1
ATOM 803 N N . TYR A 1 96 ? -2.116 4.941 9.335 1.00 94.31 96 TYR A N 1
ATOM 804 C CA . TYR A 1 96 ? -1.561 3.819 8.595 1.00 94.31 96 TYR A CA 1
ATOM 805 C C . TYR A 1 96 ? -0.782 4.307 7.383 1.00 94.31 96 TYR A C 1
ATOM 807 O O . TYR A 1 96 ? -1.020 5.400 6.857 1.00 94.31 96 TYR A O 1
ATOM 815 N N . GLN A 1 97 ? 0.117 3.448 6.925 1.00 95.62 97 GLN A N 1
ATOM 816 C CA . GLN A 1 97 ? 0.939 3.702 5.761 1.00 95.62 97 GLN A CA 1
ATOM 817 C C . GLN A 1 97 ? 1.252 2.397 5.042 1.00 95.62 97 GLN A C 1
ATOM 819 O O . GLN A 1 97 ? 1.645 1.416 5.664 1.00 95.62 97 GLN A O 1
ATOM 824 N N . VAL A 1 98 ? 1.079 2.401 3.725 1.00 96.69 98 VAL A N 1
ATOM 825 C CA . VAL A 1 98 ? 1.558 1.363 2.817 1.00 96.69 98 VAL A CA 1
ATOM 826 C C . VAL A 1 98 ? 2.688 1.967 2.000 1.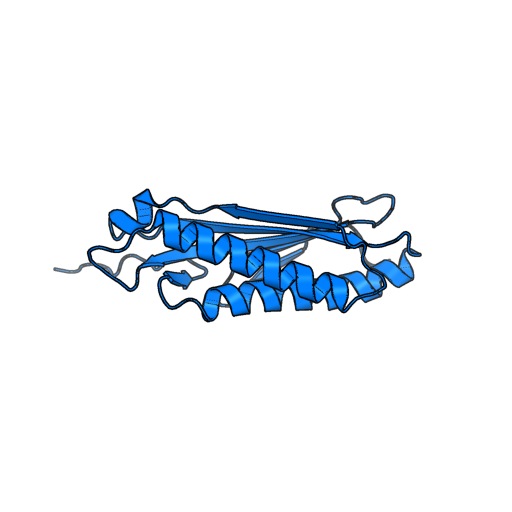00 96.69 98 VAL A C 1
ATOM 828 O O . VAL A 1 98 ? 2.480 2.933 1.264 1.00 96.69 98 VAL A O 1
ATOM 831 N N . GLU A 1 99 ? 3.877 1.394 2.113 1.00 95.31 99 GLU A N 1
ATOM 832 C CA . GLU A 1 99 ? 5.008 1.693 1.245 1.00 95.31 99 GLU A CA 1
ATOM 833 C C . GLU A 1 99 ? 5.223 0.547 0.273 1.00 95.31 99 GLU A C 1
ATOM 835 O O . GLU A 1 99 ? 5.273 -0.614 0.665 1.00 95.31 99 GLU A O 1
ATOM 840 N N . ALA A 1 100 ? 5.381 0.872 -1.002 1.00 94.38 100 ALA A N 1
ATOM 841 C CA . ALA A 1 100 ? 5.712 -0.081 -2.040 1.00 94.38 100 ALA A CA 1
ATOM 842 C C . ALA A 1 100 ? 6.883 0.451 -2.862 1.00 94.38 100 ALA A C 1
ATOM 844 O O . ALA A 1 100 ? 6.897 1.601 -3.295 1.00 94.38 100 ALA A O 1
ATOM 845 N N . THR A 1 101 ? 7.876 -0.399 -3.094 1.00 92.06 101 THR A N 1
ATOM 846 C CA . THR A 1 101 ? 8.945 -0.157 -4.057 1.00 92.06 101 THR A CA 1
ATOM 847 C C . THR A 1 101 ? 8.952 -1.286 -5.068 1.00 92.06 101 THR A C 1
ATOM 849 O O . THR A 1 101 ? 9.201 -2.437 -4.708 1.00 92.06 101 THR A O 1
ATOM 852 N N . ILE A 1 102 ? 8.707 -0.957 -6.330 1.00 90.88 102 ILE A N 1
ATOM 853 C CA . ILE A 1 102 ? 8.846 -1.885 -7.455 1.00 90.88 102 ILE A CA 1
ATOM 854 C C . ILE A 1 102 ? 10.145 -1.586 -8.196 1.00 90.88 102 ILE A C 1
ATOM 856 O O . ILE A 1 102 ? 10.580 -0.433 -8.257 1.00 90.88 102 ILE A O 1
ATOM 860 N N . PHE A 1 103 ? 10.768 -2.618 -8.754 1.00 88.19 103 PHE A N 1
ATOM 861 C CA . PHE A 1 103 ? 12.021 -2.487 -9.487 1.00 88.19 103 PHE A CA 1
ATOM 862 C C . PHE A 1 103 ? 11.785 -2.765 -10.968 1.00 88.19 103 PHE A C 1
ATOM 864 O O . PHE A 1 103 ? 11.118 -3.730 -11.331 1.00 88.19 103 PHE A O 1
ATOM 871 N N . ALA A 1 104 ? 12.322 -1.905 -11.822 1.00 85.56 104 ALA A N 1
ATOM 872 C CA . ALA A 1 104 ? 12.292 -2.067 -13.264 1.00 85.56 104 ALA A CA 1
ATOM 873 C C . ALA A 1 104 ? 13.593 -2.717 -13.735 1.00 85.56 104 ALA A C 1
ATOM 875 O O . ALA A 1 104 ? 14.666 -2.455 -13.184 1.00 85.56 104 ALA A O 1
ATOM 876 N N . LYS A 1 105 ? 13.515 -3.513 -14.807 1.00 85.06 105 LYS A N 1
ATOM 877 C CA . LYS A 1 105 ? 14.715 -3.935 -15.537 1.00 85.06 105 LYS A CA 1
ATOM 878 C C . LYS A 1 105 ? 15.452 -2.692 -16.049 1.00 85.06 105 LYS A C 1
ATOM 880 O O . LYS A 1 105 ? 14.891 -1.601 -16.106 1.00 85.06 105 LYS A O 1
ATOM 885 N N . ILE A 1 106 ? 16.720 -2.830 -16.430 1.00 74.38 106 ILE A N 1
ATOM 886 C CA . ILE A 1 106 ? 17.466 -1.702 -17.005 1.00 74.38 106 ILE A CA 1
ATOM 887 C C . ILE A 1 106 ? 16.757 -1.253 -18.289 1.00 74.38 106 ILE A C 1
ATOM 889 O O . ILE A 1 106 ? 16.766 -1.956 -19.299 1.00 74.38 106 ILE A O 1
ATOM 893 N N . LEU A 1 107 ? 16.139 -0.077 -18.234 1.00 67.75 107 LEU A N 1
ATOM 894 C CA . LEU A 1 107 ? 15.375 0.520 -19.321 1.00 67.75 107 LEU A CA 1
ATOM 895 C C . LEU A 1 107 ? 16.015 1.843 -19.739 1.00 67.75 107 LEU A C 1
ATOM 897 O O . LEU A 1 107 ? 16.673 2.525 -18.953 1.00 67.75 107 LEU A O 1
ATOM 901 N N . SER A 1 108 ? 15.792 2.248 -20.991 1.00 73.75 108 SER A N 1
ATOM 902 C CA . SER A 1 108 ? 16.139 3.611 -21.395 1.00 73.75 108 SER A CA 1
ATOM 903 C C . SER A 1 108 ? 15.315 4.623 -20.574 1.00 73.75 108 SER A C 1
ATOM 905 O O . SER A 1 108 ? 14.155 4.334 -20.264 1.00 73.75 108 SER A O 1
ATOM 907 N N . PRO A 1 109 ? 15.822 5.837 -20.285 1.00 69.75 109 PRO A N 1
ATOM 908 C CA . PRO A 1 109 ? 15.076 6.831 -19.505 1.00 69.75 109 PRO A CA 1
ATOM 909 C C . PRO A 1 109 ? 13.691 7.171 -20.080 1.00 69.75 109 PRO A C 1
ATOM 911 O O . PRO A 1 109 ? 12.755 7.451 -19.335 1.00 69.75 109 PRO A O 1
ATOM 914 N N . LYS A 1 110 ? 13.540 7.127 -21.412 1.00 69.75 110 LYS A N 1
ATOM 915 C CA . LYS A 1 110 ? 12.249 7.345 -22.086 1.00 69.75 110 LYS A CA 1
ATOM 916 C C . LYS A 1 110 ? 11.276 6.196 -21.832 1.00 69.75 110 LYS A C 1
ATOM 918 O O . LYS A 1 110 ? 10.119 6.452 -21.525 1.00 69.75 110 LYS A O 1
ATOM 923 N N . THR A 1 111 ? 11.755 4.959 -21.950 1.00 70.88 111 THR A N 1
ATOM 924 C CA . THR A 1 111 ? 10.968 3.745 -21.695 1.00 70.88 111 THR A CA 1
ATOM 925 C C . THR A 1 111 ? 10.560 3.656 -20.228 1.00 70.88 111 THR A C 1
ATOM 927 O O . THR A 1 111 ? 9.413 3.334 -19.932 1.00 70.88 111 THR A O 1
ATOM 930 N N . TYR A 1 112 ? 11.464 4.023 -19.316 1.00 73.38 112 TYR A N 1
ATOM 931 C CA . TYR A 1 112 ? 11.139 4.115 -17.901 1.00 73.38 112 TYR A CA 1
ATOM 932 C C . TYR A 1 112 ? 10.031 5.136 -17.656 1.00 73.38 112 TYR A C 1
ATOM 934 O O . TYR A 1 112 ? 9.055 4.810 -17.008 1.00 73.38 112 TYR A O 1
ATOM 942 N N . ALA A 1 113 ? 10.126 6.346 -18.214 1.00 70.75 113 ALA A N 1
ATOM 943 C CA . ALA A 1 113 ? 9.130 7.391 -17.978 1.00 70.75 113 ALA A CA 1
ATOM 944 C C . ALA A 1 113 ? 7.696 6.999 -18.392 1.00 70.75 113 ALA A C 1
ATOM 946 O O . ALA A 1 113 ? 6.737 7.408 -17.739 1.00 70.75 113 ALA A O 1
ATOM 947 N N . SER A 1 114 ? 7.538 6.243 -19.484 1.00 69.00 114 SER A N 1
ATOM 948 C CA . SER A 1 114 ? 6.227 5.759 -19.944 1.00 69.00 114 SER A CA 1
ATOM 949 C C . SER A 1 114 ? 5.669 4.631 -19.076 1.00 69.00 114 SER A C 1
ATOM 951 O O . SER A 1 114 ? 4.477 4.619 -18.779 1.00 69.00 114 SER A O 1
ATOM 953 N N . ILE A 1 115 ? 6.533 3.705 -18.660 1.00 70.69 115 ILE A N 1
ATOM 954 C CA . ILE A 1 115 ? 6.161 2.543 -17.844 1.00 70.69 115 ILE A CA 1
ATOM 955 C C . ILE A 1 115 ? 5.912 2.985 -16.404 1.00 70.69 115 ILE A C 1
ATOM 957 O O . ILE A 1 115 ? 4.895 2.660 -15.808 1.00 70.69 115 ILE A O 1
ATOM 961 N N . SER A 1 116 ? 6.780 3.840 -15.865 1.00 73.94 116 SER A N 1
ATOM 962 C CA . SER A 1 116 ? 6.690 4.295 -14.484 1.00 73.94 116 SER A CA 1
ATOM 963 C C . SER A 1 116 ? 5.374 5.003 -14.200 1.00 73.94 116 SER A C 1
ATOM 965 O O . SER A 1 116 ? 4.946 4.984 -13.061 1.00 73.94 116 SER A O 1
ATOM 967 N N . LEU A 1 117 ? 4.729 5.654 -15.174 1.00 70.75 117 LEU A N 1
ATOM 968 C CA . LEU A 1 117 ? 3.436 6.305 -14.944 1.00 70.75 117 LEU A CA 1
ATOM 969 C C . LEU A 1 117 ? 2.270 5.311 -14.911 1.00 70.75 117 LEU A C 1
ATOM 971 O O . LEU A 1 117 ? 1.438 5.420 -14.016 1.00 70.75 117 LEU A O 1
ATOM 975 N N . SER A 1 118 ? 2.219 4.364 -15.851 1.00 77.75 118 SER A N 1
ATOM 976 C CA . SER A 1 118 ? 1.150 3.355 -15.925 1.00 77.75 118 SER A CA 1
ATOM 977 C C . SER A 1 118 ? 1.244 2.375 -14.760 1.00 77.75 118 SER A C 1
ATOM 979 O O . SER A 1 118 ? 0.321 2.300 -13.956 1.00 77.75 118 SER A O 1
ATOM 981 N N . THR A 1 119 ? 2.412 1.767 -14.564 1.00 84.62 119 THR A N 1
ATOM 982 C CA . THR A 1 119 ? 2.645 0.814 -13.474 1.00 84.62 119 THR A CA 1
ATOM 983 C C . THR A 1 119 ? 2.516 1.457 -12.092 1.00 84.62 119 THR A C 1
ATOM 985 O O . THR A 1 119 ? 2.057 0.819 -11.150 1.00 84.62 119 THR A O 1
ATOM 988 N N . THR A 1 120 ? 2.883 2.739 -11.934 1.00 86.44 120 THR A N 1
ATOM 989 C CA . THR A 1 120 ? 2.628 3.440 -10.660 1.00 86.44 120 THR A CA 1
ATOM 990 C C . THR A 1 120 ? 1.140 3.524 -10.369 1.00 86.44 120 THR A C 1
ATOM 992 O O . THR A 1 120 ? 0.743 3.292 -9.230 1.00 86.44 120 THR A O 1
ATOM 995 N N . GLN A 1 121 ? 0.329 3.868 -11.371 1.00 87.56 121 GLN A N 1
ATOM 996 C CA . GLN A 1 121 ? -1.110 3.974 -11.181 1.00 87.56 121 GLN A CA 1
ATOM 997 C C . GLN A 1 121 ? -1.713 2.607 -10.854 1.00 87.56 121 GLN A C 1
ATOM 999 O O . GLN A 1 121 ? -2.447 2.501 -9.882 1.00 87.56 121 GLN A O 1
ATOM 1004 N N . GLU A 1 122 ? -1.319 1.554 -11.567 1.00 91.50 122 GLU A N 1
ATOM 1005 C CA . GLU A 1 122 ? -1.802 0.192 -11.315 1.00 91.50 122 GLU A CA 1
ATOM 1006 C C . GLU A 1 122 ? -1.421 -0.311 -9.914 1.00 91.50 122 GLU A C 1
ATOM 1008 O O . GLU A 1 122 ? -2.241 -0.925 -9.235 1.00 91.50 122 GLU A O 1
ATOM 1013 N N . VAL A 1 123 ? -0.211 -0.010 -9.424 1.00 91.38 123 VAL A N 1
ATOM 1014 C CA . VAL A 1 123 ? 0.176 -0.359 -8.046 1.00 91.38 123 VAL A CA 1
ATOM 1015 C C . VAL A 1 123 ? -0.628 0.444 -7.023 1.00 91.38 123 VAL A C 1
ATOM 1017 O O . VAL A 1 123 ? -1.049 -0.118 -6.013 1.00 91.38 123 VAL A O 1
ATOM 1020 N N . ILE A 1 124 ? -0.863 1.737 -7.267 1.00 91.81 124 ILE A N 1
ATOM 1021 C CA . ILE A 1 124 ? -1.733 2.558 -6.412 1.00 91.81 124 ILE A CA 1
ATOM 1022 C C . ILE A 1 124 ? -3.141 1.956 -6.371 1.00 91.81 124 ILE A C 1
ATOM 1024 O O . ILE A 1 124 ? -3.689 1.782 -5.284 1.00 91.81 124 ILE A O 1
ATOM 1028 N N . ASP A 1 125 ? -3.695 1.588 -7.523 1.00 91.81 125 ASP A N 1
ATOM 1029 C CA . ASP A 1 125 ? -5.036 1.021 -7.640 1.00 91.81 125 ASP A CA 1
ATOM 1030 C C . ASP A 1 125 ? -5.121 -0.348 -6.953 1.00 91.81 125 ASP A C 1
ATOM 1032 O O . ASP A 1 125 ? -6.083 -0.612 -6.234 1.00 91.81 125 ASP A O 1
ATOM 1036 N N . ALA A 1 126 ? -4.095 -1.195 -7.081 1.00 93.31 126 ALA A N 1
ATOM 1037 C CA . ALA A 1 126 ? -4.017 -2.480 -6.389 1.00 93.31 126 ALA A CA 1
ATOM 1038 C C . ALA A 1 126 ? -3.971 -2.315 -4.860 1.00 93.31 126 ALA A C 1
ATOM 1040 O O . ALA A 1 126 ? -4.638 -3.058 -4.129 1.00 93.31 126 ALA A O 1
ATOM 1041 N N . VAL A 1 127 ? -3.212 -1.330 -4.363 1.00 94.50 127 VAL A N 1
ATOM 1042 C CA . VAL A 1 127 ? -3.165 -0.996 -2.933 1.00 94.50 127 VAL A CA 1
ATOM 1043 C C . VAL A 1 127 ? -4.523 -0.483 -2.462 1.00 94.50 127 VAL A C 1
ATOM 1045 O O . VAL A 1 127 ? -5.060 -1.025 -1.499 1.00 94.50 127 VAL A O 1
ATOM 1048 N N . ILE A 1 128 ? -5.104 0.505 -3.149 1.00 92.62 128 ILE A N 1
ATOM 1049 C CA . ILE A 1 128 ? -6.399 1.097 -2.783 1.00 92.62 128 ILE A CA 1
ATOM 1050 C C . ILE A 1 128 ? -7.502 0.041 -2.805 1.00 92.62 128 ILE A C 1
ATOM 1052 O O . ILE A 1 128 ? -8.200 -0.109 -1.811 1.00 92.62 128 ILE A O 1
ATOM 1056 N N . THR A 1 129 ? -7.598 -0.763 -3.864 1.00 93.00 129 THR A N 1
ATOM 1057 C CA . THR A 1 129 ? -8.587 -1.849 -3.963 1.00 93.00 129 THR A CA 1
ATOM 1058 C C . THR A 1 129 ? -8.447 -2.825 -2.796 1.00 93.00 129 THR A C 1
ATOM 1060 O O . THR A 1 129 ? -9.429 -3.205 -2.169 1.00 93.00 129 THR A O 1
ATOM 1063 N N . THR A 1 130 ? -7.215 -3.188 -2.424 1.00 94.88 130 THR A N 1
ATOM 1064 C CA . THR A 1 130 ? -6.973 -4.086 -1.283 1.00 94.88 130 THR A CA 1
ATOM 1065 C C . THR A 1 130 ? -7.408 -3.477 0.055 1.00 94.88 130 THR A C 1
ATOM 1067 O O . THR A 1 130 ? -7.880 -4.209 0.932 1.00 94.88 130 THR A O 1
ATOM 1070 N N . LEU A 1 131 ? -7.235 -2.163 0.226 1.00 93.25 131 LEU A N 1
ATOM 1071 C CA . LEU A 1 131 ? -7.696 -1.422 1.400 1.00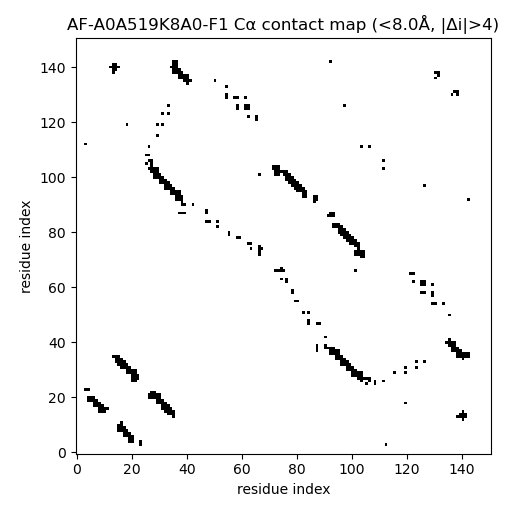 93.25 131 LEU A CA 1
ATOM 1072 C C . LEU A 1 131 ? -9.231 -1.310 1.417 1.00 93.25 131 LEU A C 1
ATOM 1074 O O . LEU A 1 131 ? -9.840 -1.561 2.450 1.00 93.25 131 LEU A O 1
ATOM 1078 N N . GLU A 1 132 ? -9.864 -0.995 0.289 1.00 90.88 132 GLU A N 1
ATOM 1079 C CA . GLU A 1 132 ? -11.319 -0.799 0.181 1.00 90.88 132 GLU A CA 1
ATOM 1080 C C . GLU A 1 132 ? -12.109 -2.113 0.266 1.00 90.88 132 GLU A C 1
ATOM 1082 O O . GLU A 1 132 ? -13.164 -2.154 0.896 1.00 90.88 132 GLU A O 1
ATOM 1087 N N . ASP A 1 133 ? -11.557 -3.217 -0.242 1.00 92.38 133 ASP A N 1
ATOM 1088 C CA . ASP A 1 133 ? -12.102 -4.575 -0.093 1.00 92.38 133 ASP A CA 1
ATOM 1089 C C . ASP A 1 133 ? -11.901 -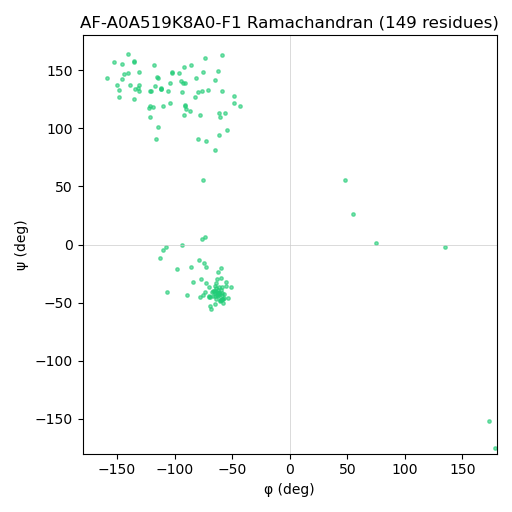5.153 1.324 1.00 92.38 133 ASP A C 1
ATOM 1091 O O . ASP A 1 133 ? -12.090 -6.355 1.572 1.00 92.38 133 ASP A O 1
ATOM 1095 N N . ASN A 1 134 ? -11.409 -4.357 2.273 1.00 90.25 134 ASN A N 1
ATOM 1096 C CA . ASN A 1 134 ? -11.240 -4.795 3.645 1.00 90.25 134 ASN A CA 1
ATOM 1097 C C . ASN A 1 134 ? -12.564 -4.689 4.416 1.00 90.25 134 ASN A C 1
ATOM 1099 O O . ASN A 1 134 ? -13.184 -3.638 4.496 1.00 90.25 134 ASN A O 1
ATOM 1103 N N . THR A 1 135 ? -12.980 -5.783 5.052 1.00 89.62 135 THR A N 1
ATOM 1104 C CA . THR A 1 135 ? -14.237 -5.836 5.819 1.00 89.62 135 THR A CA 1
ATOM 1105 C C . THR A 1 135 ? -14.061 -5.537 7.310 1.00 89.62 135 THR A C 1
ATOM 1107 O O . THR A 1 135 ? -15.021 -5.612 8.072 1.00 89.62 135 THR A O 1
ATOM 1110 N N . VAL A 1 136 ? -12.831 -5.283 7.759 1.00 90.12 136 VAL A N 1
ATOM 1111 C CA . VAL A 1 136 ? -12.468 -5.089 9.172 1.00 90.12 136 VAL A CA 1
ATOM 1112 C C . VAL A 1 136 ? -12.176 -3.622 9.467 1.00 90.12 136 VAL A C 1
ATOM 1114 O O . VAL A 1 136 ? -12.575 -3.112 10.519 1.00 90.12 136 VAL A O 1
ATOM 1117 N N . PHE A 1 137 ? -11.482 -2.958 8.548 1.00 90.75 137 PHE A N 1
ATOM 1118 C CA . PHE A 1 137 ? -11.014 -1.589 8.669 1.00 90.75 137 PHE A CA 1
ATOM 1119 C C . PHE A 1 137 ? -11.700 -0.692 7.642 1.00 90.75 137 PHE A C 1
ATOM 1121 O O . PHE A 1 137 ? -11.904 -1.085 6.499 1.00 90.75 137 PHE A O 1
ATOM 1128 N N . THR A 1 138 ? -11.999 0.535 8.047 1.00 89.81 138 THR A N 1
ATOM 1129 C CA . THR A 1 138 ? -12.350 1.639 7.145 1.00 89.81 138 THR A CA 1
ATOM 1130 C C . THR A 1 138 ? -11.162 2.576 7.029 1.00 89.81 138 THR A C 1
ATOM 1132 O O . THR A 1 138 ? -10.546 2.883 8.053 1.00 89.81 138 THR A O 1
ATOM 1135 N N . PHE A 1 139 ? -10.882 3.072 5.826 1.00 90.31 139 PHE A N 1
ATOM 1136 C CA . PHE A 1 139 ? -9.747 3.947 5.534 1.00 90.31 139 PHE A CA 1
ATOM 1137 C C . PHE A 1 139 ? -10.222 5.325 5.058 1.00 90.31 139 PHE A C 1
ATOM 1139 O O . PHE A 1 139 ? -11.150 5.429 4.262 1.00 90.31 139 PHE A O 1
ATOM 1146 N N . GLU A 1 140 ? -9.596 6.389 5.560 1.00 86.88 14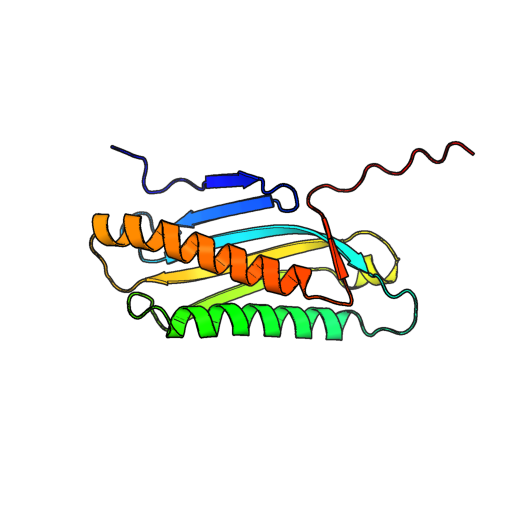0 GLU A N 1
ATOM 1147 C CA . GLU A 1 140 ? -9.968 7.786 5.306 1.00 86.88 140 GLU A CA 1
ATOM 1148 C C . GLU A 1 140 ? -8.711 8.659 5.133 1.00 86.88 140 GLU A C 1
ATOM 1150 O O . GLU A 1 140 ? -7.690 8.433 5.788 1.00 86.88 140 GLU A O 1
ATOM 1155 N N . ARG A 1 141 ? -8.776 9.703 4.294 1.00 80.56 141 ARG A N 1
ATOM 1156 C CA . ARG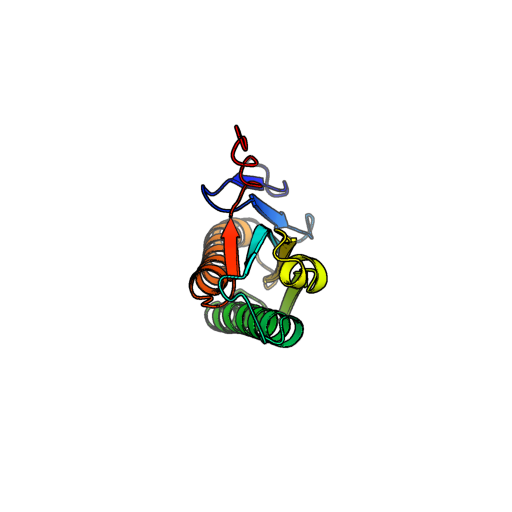 A 1 141 ? -7.617 10.579 4.018 1.00 80.56 141 ARG A CA 1
ATOM 1157 C C . ARG A 1 141 ? -7.215 11.416 5.218 1.00 80.56 141 ARG A C 1
ATOM 1159 O O . ARG A 1 141 ? -6.053 11.483 5.622 1.00 80.56 141 ARG A O 1
ATOM 1166 N N . ASP A 1 142 ? -8.199 12.151 5.708 1.00 76.44 142 ASP A N 1
ATOM 1167 C CA . ASP A 1 142 ? -8.042 13.159 6.733 1.00 76.44 142 ASP A CA 1
ATOM 1168 C C . ASP A 1 142 ? -8.527 12.564 8.035 1.00 76.44 142 ASP A C 1
ATOM 1170 O O . ASP A 1 142 ? -9.470 11.783 8.041 1.00 76.44 142 ASP A O 1
ATOM 1174 N N . LYS A 1 143 ? -7.931 12.979 9.152 1.00 58.62 143 LYS A N 1
ATOM 1175 C CA . LYS A 1 143 ? -8.523 12.712 10.457 1.00 58.62 143 LYS A CA 1
ATOM 1176 C C . LYS A 1 143 ? -9.874 13.425 10.459 1.00 58.62 143 LYS A C 1
ATOM 1178 O O . LYS A 1 143 ? -9.873 14.661 10.425 1.00 58.62 143 LYS A O 1
ATOM 1183 N N . PRO A 1 144 ? -11.019 12.727 10.503 1.00 55.12 144 PRO A N 1
ATOM 1184 C CA . PRO A 1 144 ? -12.294 13.419 10.520 1.00 55.12 144 PRO A CA 1
ATOM 1185 C C . PRO A 1 144 ? -12.320 14.319 11.736 1.00 55.12 144 PRO A C 1
ATOM 1187 O O . PRO A 1 144 ? -11.925 13.912 12.839 1.00 55.12 144 PRO A O 1
ATOM 1190 N N . LYS A 1 145 ? -12.724 15.571 11.503 1.00 54.66 145 LYS A N 1
ATOM 1191 C CA . LYS A 1 145 ? -12.905 16.556 12.566 1.00 54.66 145 LYS A CA 1
ATOM 1192 C C . LYS A 1 145 ? -13.719 15.859 13.646 1.00 54.66 145 LYS A C 1
ATOM 1194 O O . LYS A 1 145 ? -14.742 15.258 13.313 1.00 54.66 145 LYS A O 1
ATOM 1199 N N . LYS A 1 146 ? -13.251 15.886 14.905 1.00 51.12 146 LYS A N 1
ATOM 1200 C CA . LYS A 1 146 ? -14.107 15.503 16.035 1.00 51.12 146 LYS A CA 1
ATOM 1201 C C . LYS A 1 146 ? -15.443 16.175 15.750 1.00 51.12 146 LYS A C 1
ATOM 1203 O O . LYS A 1 146 ? -15.454 17.397 15.567 1.00 51.12 146 LYS A O 1
ATOM 1208 N N . ALA A 1 147 ? -16.514 15.392 15.600 1.00 47.84 147 ALA A N 1
ATOM 1209 C CA . ALA A 1 147 ? -17.839 15.976 15.644 1.00 47.84 147 ALA A CA 1
ATOM 1210 C C . ALA A 1 147 ? -17.805 16.847 16.896 1.00 47.84 147 ALA A C 1
ATOM 1212 O O . ALA A 1 147 ? -17.368 16.377 17.947 1.00 47.84 147 ALA A O 1
ATOM 1213 N N . LEU A 1 148 ? -18.060 18.145 16.739 1.00 44.31 148 LEU A N 1
ATOM 1214 C CA . LEU A 1 148 ? -18.232 19.026 17.877 1.00 44.31 148 LEU A CA 1
ATOM 1215 C C . LEU A 1 148 ? -19.327 18.365 18.708 1.00 44.31 148 LEU A C 1
ATOM 1217 O O . LEU A 1 148 ? -20.500 18.466 18.355 1.00 44.31 148 LEU A O 1
ATOM 1221 N N . GLU A 1 149 ? -18.933 17.633 19.745 1.00 41.97 149 GLU A N 1
ATOM 1222 C CA . GLU A 1 149 ? -19.808 17.182 20.810 1.00 41.97 149 GLU A CA 1
ATOM 1223 C C . GLU A 1 149 ? -20.256 18.469 21.499 1.00 41.97 149 GLU A C 1
ATOM 1225 O O . GLU A 1 149 ? -19.649 18.964 22.442 1.00 41.97 149 GLU A O 1
ATOM 1230 N N . ARG A 1 150 ? -21.260 19.109 20.898 1.00 44.53 150 ARG A N 1
ATOM 1231 C CA . ARG A 1 150 ? -22.146 20.031 21.581 1.00 44.53 150 ARG A CA 1
ATOM 1232 C C . ARG A 1 150 ? -23.140 19.147 22.318 1.00 44.53 150 ARG A C 1
ATOM 1234 O O . ARG A 1 150 ? -24.155 18.763 21.743 1.00 44.53 150 ARG A O 1
ATOM 1241 N N . ALA A 1 151 ? -22.798 18.808 23.551 1.00 37.78 151 ALA A N 1
ATOM 1242 C CA . ALA A 1 151 ? -23.737 18.433 24.594 1.00 37.78 151 ALA A CA 1
ATOM 1243 C C . ALA A 1 151 ? -23.282 19.128 25.877 1.00 37.78 151 ALA A C 1
ATOM 1245 O O . ALA A 1 151 ? -22.094 18.958 26.233 1.00 37.78 151 ALA A O 1
#

Solvent-accessible surface area (backbone atoms only — not comparable to full-atom values): 8500 Å² total; per-residue (Å²): 134,82,84,84,61,58,74,46,74,47,76,53,94,54,32,44,34,38,34,31,47,81,34,81,86,64,53,36,32,42,37,39,34,45,31,32,28,32,33,57,74,69,89,77,93,72,64,51,61,60,52,52,52,52,50,44,52,51,47,49,48,47,52,50,54,51,37,68,75,35,85,64,36,35,98,48,72,48,71,47,67,50,65,56,52,68,31,40,76,72,74,33,76,21,61,37,38,39,40,38,34,45,30,40,45,100,49,56,74,69,59,34,59,61,46,55,54,55,55,46,49,53,51,51,49,46,48,49,50,56,54,68,75,36,90,52,47,48,77,32,36,60,80,74,71,75,73,81,81,82,122

Nearest PDB structures (foldseek):
  4pyd-assembly1_E  TM=4.125E-01  e=8.104E-03  Escherichia coli K-12
  4pyd-assembly1_D  TM=4.130E-01  e=1.415E-02  Escherichia coli K-12
  4pya-assembly1_A  TM=4.054E-01  e=1.415E-02  Escherichia coli K-12
  4pyd-assembly1_A  TM=4.247E-01  e=2.184E-02  Escherichia coli K-12
  3jqj-assembly1_B  TM=4.137E-01  e=3.167E-02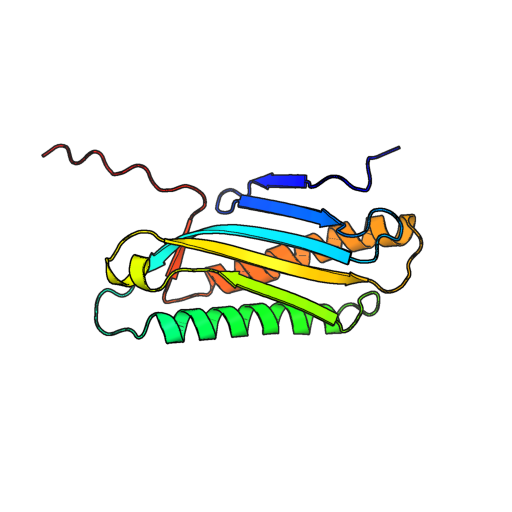  Thermus thermophilus HB8

Secondary structure (DSSP, 8-state):
---TT--EEEE-SS-EEEEEES-TTT--EEEEEEEEEEEES--SS--HHHHHHHHHHHHHHHHHHHHHH-TTEEEEEEEEEEE-HHHHHTT--EEEEEEEEEEE-S--HHHHHHHHHHHHHHHHHHHHHHHHT-SSEEEESS---------

Radius of gyration: 17.28 Å; Cα contacts (8 Å, |Δi|>4): 248; chains: 1; bounding box: 44×31×47 Å

Mean predicted aligned error: 7.93 Å